Protein AF-A0A2V9UXN7-F1 (afdb_monomer)

Mean predicted aligned error: 12.18 Å

Sequence (61 aa):
MANEQRKNWRELCRAALEAKDPDELLQIVQELNIALKQEEQVRHDFRHAMEPVRPSAEMRG

pLDDT: mean 74.18, std 15.35, range [34.78, 93.19]

Secondary structure (DSSP, 8-state):
---S----HHHHHHHHHH--SHHHHHHHHHHHHHHHHHHHHHHHHHHHHTS-----S----

Foldseek 3Di:
DPDPDLPDLVVLVVQLVVDPDPVSNVVSVVVSVVSVVVVVVVVVVVVVVPPPPPPPPPDDD

Radius of gyration: 19.73 Å; Cα contacts (8 Å, |Δi|>4): 18; chains: 1; bounding box: 50×23×52 Å

Solvent-accessible surface area (backbone atoms only — not comparable to full-atom values): 3846 Å² total; per-residue (Å²): 140,90,86,85,77,75,79,49,58,72,55,39,55,50,49,46,73,67,47,85,46,72,68,59,31,49,52,36,52,52,54,38,51,52,48,49,50,51,53,51,51,52,54,49,52,54,52,61,72,63,51,75,79,72,76,73,92,77,86,83,133

Structure (mmCIF, N/CA/C/O backbone):
data_AF-A0A2V9UXN7-F1
#
_entry.id   AF-A0A2V9UXN7-F1
#
loop_
_atom_site.group_PDB
_atom_site.id
_atom_site.type_symbol
_atom_site.label_atom_id
_atom_site.label_alt_id
_atom_site.label_comp_id
_atom_site.label_asym_id
_atom_site.label_entity_id
_atom_site.label_seq_id
_atom_site.pdbx_PDB_ins_code
_atom_site.Cartn_x
_atom_site.Cartn_y
_atom_site.Cartn_z
_atom_site.occupancy
_atom_site.B_iso_or_equiv
_atom_site.auth_seq_id
_atom_site.auth_comp_id
_atom_site.auth_asym_id
_atom_site.auth_atom_id
_atom_site.pdbx_PDB_model_num
ATOM 1 N N . MET A 1 1 ? -5.101 -15.937 -22.094 1.00 34.78 1 MET A N 1
ATOM 2 C CA . MET A 1 1 ? -5.603 -15.145 -20.954 1.00 34.78 1 MET A CA 1
ATOM 3 C C . MET A 1 1 ? -4.407 -14.883 -20.060 1.00 34.78 1 MET A C 1
ATOM 5 O O . MET A 1 1 ? -3.825 -15.838 -19.582 1.00 34.78 1 MET A O 1
ATOM 9 N N . ALA A 1 2 ? -3.927 -13.642 -19.993 1.00 40.41 2 ALA A N 1
ATOM 10 C CA . ALA A 1 2 ? -2.688 -13.293 -19.290 1.00 40.41 2 ALA A CA 1
ATOM 11 C C . ALA A 1 2 ? -2.938 -12.068 -18.403 1.00 40.41 2 ALA A C 1
ATOM 13 O O . ALA A 1 2 ? -2.325 -11.022 -18.582 1.00 40.41 2 ALA A O 1
ATOM 14 N N . ASN A 1 3 ? -3.923 -12.179 -17.507 1.00 46.09 3 ASN A N 1
ATOM 15 C CA . ASN A 1 3 ? -4.338 -11.085 -16.626 1.00 46.09 3 ASN A CA 1
ATOM 16 C C . ASN A 1 3 ? -4.424 -11.524 -15.156 1.00 46.09 3 ASN A C 1
ATOM 18 O O . ASN A 1 3 ? -5.208 -10.971 -14.396 1.00 46.09 3 ASN A O 1
ATOM 22 N N . GLU A 1 4 ? -3.667 -12.554 -14.767 1.00 52.94 4 GLU A N 1
ATOM 23 C CA . GLU A 1 4 ? -3.906 -13.253 -13.498 1.00 52.94 4 GLU A CA 1
ATOM 24 C C . GLU A 1 4 ? -2.887 -12.997 -12.381 1.00 52.94 4 GLU A C 1
ATOM 26 O O . GLU A 1 4 ? -3.098 -13.514 -11.295 1.00 52.94 4 GLU A O 1
ATOM 31 N N . GLN A 1 5 ? -1.811 -12.211 -12.545 1.00 49.31 5 GLN A N 1
ATOM 32 C CA . GLN A 1 5 ? -0.799 -12.126 -11.463 1.00 49.31 5 GLN A CA 1
ATOM 33 C C . GLN A 1 5 ? -0.144 -10.765 -11.200 1.00 49.31 5 GLN A C 1
ATOM 35 O O . GLN A 1 5 ? 0.856 -10.692 -10.491 1.00 49.31 5 GLN A O 1
ATOM 40 N N . ARG A 1 6 ? -0.704 -9.651 -11.679 1.00 55.94 6 ARG A N 1
ATOM 41 C CA . ARG A 1 6 ? -0.303 -8.343 -11.136 1.00 55.94 6 ARG A CA 1
ATOM 42 C C . ARG A 1 6 ? -1.215 -8.036 -9.960 1.00 55.94 6 ARG A C 1
ATOM 44 O O . ARG A 1 6 ? -2.288 -7.486 -10.185 1.00 55.94 6 ARG A O 1
ATOM 51 N N . LYS A 1 7 ? -0.812 -8.415 -8.736 1.00 61.28 7 LYS A N 1
ATOM 52 C CA . LYS A 1 7 ? -1.425 -7.893 -7.500 1.00 61.28 7 LYS A CA 1
ATOM 53 C C . LYS A 1 7 ? -1.590 -6.388 -7.691 1.00 61.28 7 LYS A C 1
ATOM 55 O O . LYS A 1 7 ? -0.610 -5.662 -7.859 1.00 61.28 7 LYS A O 1
ATOM 60 N N . ASN A 1 8 ? -2.836 -5.957 -7.834 1.00 73.44 8 ASN A N 1
ATOM 61 C CA . ASN A 1 8 ? -3.141 -4.649 -8.374 1.00 73.44 8 ASN A CA 1
ATOM 62 C C . ASN A 1 8 ? -2.882 -3.669 -7.235 1.00 73.44 8 ASN A C 1
ATOM 64 O O . ASN A 1 8 ? -3.583 -3.696 -6.229 1.00 73.44 8 ASN A O 1
ATOM 68 N N . TRP A 1 9 ? -1.875 -2.807 -7.355 1.00 79.38 9 TRP A N 1
ATOM 69 C CA . TRP A 1 9 ? -1.578 -1.790 -6.338 1.00 79.38 9 TRP A CA 1
ATOM 70 C C . TRP A 1 9 ? -2.834 -0.982 -5.950 1.00 79.38 9 TRP A C 1
ATOM 72 O O . TRP A 1 9 ? -2.962 -0.550 -4.811 1.00 79.38 9 TRP A O 1
ATOM 82 N N . ARG A 1 10 ? -3.817 -0.862 -6.860 1.00 81.50 10 ARG A N 1
ATOM 83 C CA . ARG A 1 10 ? -5.143 -0.261 -6.612 1.00 81.50 10 ARG A CA 1
ATOM 84 C C . ARG A 1 10 ? -5.991 -1.009 -5.579 1.00 81.50 10 ARG A C 1
ATOM 86 O O . ARG A 1 10 ? -6.814 -0.380 -4.922 1.00 81.50 10 ARG A O 1
ATOM 93 N N . GLU A 1 11 ? -5.860 -2.325 -5.481 1.00 84.94 11 GLU A N 1
ATOM 94 C CA . GLU A 1 11 ? -6.540 -3.152 -4.478 1.00 84.94 11 GLU A CA 1
ATOM 95 C C . GLU A 1 11 ? -5.842 -3.024 -3.127 1.00 84.94 11 GLU A C 1
ATOM 97 O O . GLU A 1 11 ? -6.513 -2.808 -2.125 1.00 84.94 11 GLU A O 1
ATOM 102 N N . LEU A 1 12 ? -4.505 -3.013 -3.115 1.00 84.88 12 LEU A N 1
ATOM 103 C CA . LEU A 1 12 ? -3.726 -2.735 -1.905 1.00 84.88 12 LEU A CA 1
ATOM 104 C C . LEU A 1 12 ? -4.004 -1.317 -1.368 1.00 84.88 12 LEU A C 1
ATOM 106 O O . LEU A 1 12 ? -4.161 -1.141 -0.166 1.00 84.88 12 LEU A O 1
ATOM 110 N N . CYS A 1 13 ? -4.175 -0.309 -2.234 1.00 85.81 13 CYS A N 1
ATOM 111 C CA . CYS A 1 13 ? -4.613 1.026 -1.806 1.00 85.81 13 CYS A CA 1
ATOM 112 C C . CYS A 1 13 ? -6.006 1.014 -1.161 1.00 85.81 13 CYS A C 1
ATOM 114 O O . CYS A 1 13 ? -6.231 1.748 -0.205 1.00 85.81 13 CYS A O 1
ATOM 116 N N . ARG A 1 14 ? -6.951 0.217 -1.680 1.00 88.50 14 ARG A N 1
ATOM 117 C CA . ARG A 1 14 ? -8.292 0.104 -1.081 1.00 88.50 14 ARG A CA 1
ATOM 118 C C . ARG A 1 14 ? -8.238 -0.609 0.264 1.00 88.50 14 ARG A C 1
ATOM 120 O O . ARG A 1 14 ? -8.788 -0.090 1.225 1.00 88.50 14 ARG A O 1
ATOM 127 N N . ALA A 1 15 ? -7.503 -1.714 0.345 1.00 87.62 15 ALA A N 1
ATOM 128 C CA . ALA A 1 15 ? -7.279 -2.428 1.596 1.00 87.62 15 ALA A CA 1
ATOM 129 C C . ALA A 1 15 ? -6.634 -1.520 2.654 1.00 87.62 15 ALA A C 1
ATOM 131 O O . ALA A 1 15 ? -7.075 -1.511 3.794 1.00 87.62 15 ALA A O 1
ATOM 132 N N . ALA A 1 16 ? -5.658 -0.685 2.277 1.00 88.50 16 ALA A N 1
ATOM 133 C CA . ALA A 1 16 ? -5.024 0.258 3.201 1.00 88.50 16 ALA A CA 1
ATOM 134 C C . ALA A 1 16 ? -6.005 1.308 3.753 1.00 88.50 16 ALA A C 1
ATOM 136 O O . ALA A 1 16 ? -5.859 1.744 4.889 1.00 88.50 16 ALA A O 1
ATOM 137 N N . LEU A 1 17 ? -6.996 1.723 2.956 1.00 88.88 17 LEU A N 1
ATOM 138 C CA . LEU A 1 17 ? -8.037 2.662 3.389 1.00 88.88 17 LEU A CA 1
ATOM 139 C C . LEU A 1 17 ? -9.079 2.008 4.305 1.00 88.88 17 LEU A C 1
ATOM 141 O O . LEU A 1 17 ? -9.705 2.696 5.107 1.00 88.88 17 LEU A O 1
ATOM 145 N N . GLU A 1 18 ? -9.286 0.700 4.163 1.00 90.25 18 GLU A N 1
ATOM 146 C CA . GLU A 1 18 ? -10.245 -0.076 4.952 1.00 90.25 18 GLU A CA 1
ATOM 147 C C . GLU A 1 18 ? -9.619 -0.701 6.209 1.00 90.25 18 GLU A C 1
ATOM 149 O O . GLU A 1 18 ? -10.352 -1.059 7.135 1.00 90.25 18 GLU A O 1
ATOM 154 N N . ALA A 1 19 ? -8.285 -0.794 6.263 1.00 91.25 19 ALA A N 1
ATOM 155 C CA . ALA A 1 19 ? -7.532 -1.339 7.382 1.00 91.25 19 ALA A CA 1
ATOM 156 C C . ALA A 1 19 ? -7.796 -0.535 8.659 1.00 91.25 19 ALA A C 1
ATOM 158 O O . ALA A 1 19 ? -7.593 0.679 8.730 1.00 91.25 19 ALA A O 1
ATOM 159 N N . LYS A 1 20 ? -8.260 -1.242 9.688 1.00 88.69 20 LYS A N 1
ATOM 160 C CA . LYS A 1 20 ? -8.519 -0.673 11.020 1.00 88.69 20 LYS A CA 1
ATOM 161 C C . LYS A 1 20 ? -7.419 -1.018 12.008 1.00 88.69 20 LYS A C 1
ATOM 163 O O . LYS A 1 20 ? -7.301 -0.359 13.038 1.00 88.69 20 LYS A O 1
ATOM 168 N N . ASP A 1 21 ? -6.649 -2.050 11.688 1.00 93.19 21 ASP A N 1
ATOM 169 C CA . ASP A 1 21 ? -5.541 -2.518 12.487 1.00 93.19 21 ASP A CA 1
ATOM 170 C C . ASP A 1 21 ? -4.211 -1.954 11.942 1.00 93.19 21 ASP A C 1
ATOM 172 O O . ASP A 1 21 ? -3.973 -1.968 10.728 1.00 93.19 21 ASP A O 1
ATOM 176 N N . PRO A 1 22 ? -3.351 -1.399 12.810 1.00 89.62 22 PRO A N 1
ATOM 177 C CA . PRO A 1 22 ? -2.088 -0.806 12.388 1.00 89.62 22 PRO A CA 1
ATOM 178 C C . PRO A 1 22 ? -1.068 -1.836 11.875 1.00 89.62 22 PRO A C 1
ATOM 180 O O . PRO A 1 22 ? -0.270 -1.488 11.002 1.00 89.62 22 PRO A O 1
ATOM 183 N N . ASP A 1 23 ? -1.090 -3.082 12.357 1.00 91.69 23 ASP A N 1
ATOM 184 C CA . ASP A 1 23 ? -0.225 -4.151 11.849 1.00 91.69 23 ASP A CA 1
ATOM 185 C C . ASP A 1 23 ? -0.700 -4.627 10.468 1.00 91.69 23 ASP A C 1
ATOM 187 O O . ASP A 1 23 ? 0.112 -4.835 9.562 1.00 91.69 23 ASP A O 1
ATOM 191 N N . GLU A 1 24 ? -2.017 -4.709 10.263 1.00 88.62 24 GLU A N 1
ATOM 192 C CA . GLU A 1 24 ? -2.616 -4.982 8.950 1.00 88.62 24 GLU A CA 1
ATOM 193 C C . GLU A 1 24 ? -2.267 -3.881 7.934 1.00 88.62 24 GLU A C 1
ATOM 195 O O . GLU A 1 24 ? -1.816 -4.167 6.821 1.00 88.62 24 GLU A O 1
ATOM 200 N N . LEU A 1 25 ? -2.370 -2.607 8.330 1.00 91.81 25 LEU A N 1
ATOM 201 C CA . LEU A 1 25 ? -1.956 -1.481 7.492 1.00 91.81 25 LEU A CA 1
ATOM 202 C C . LEU A 1 25 ? -0.466 -1.562 7.131 1.00 91.81 25 LEU A C 1
ATOM 204 O O . LEU A 1 25 ? -0.092 -1.324 5.980 1.00 91.81 25 LEU A O 1
ATOM 208 N N . LEU A 1 26 ? 0.389 -1.922 8.091 1.00 91.56 26 LEU A N 1
ATOM 209 C CA . LEU A 1 26 ? 1.822 -2.077 7.859 1.00 91.56 26 LEU A CA 1
ATOM 210 C C . LEU A 1 26 ? 2.110 -3.184 6.834 1.00 91.56 26 LEU A C 1
ATOM 212 O O . LEU A 1 26 ? 2.925 -2.974 5.933 1.00 91.56 26 LEU A O 1
ATOM 216 N N . GLN A 1 27 ? 1.426 -4.329 6.924 1.00 90.75 27 GLN A N 1
ATOM 217 C CA . GLN A 1 27 ? 1.548 -5.408 5.938 1.00 90.75 27 GLN A CA 1
ATOM 218 C C . GLN A 1 27 ? 1.119 -4.950 4.540 1.00 90.75 27 GLN A C 1
ATOM 220 O O . GLN A 1 27 ? 1.845 -5.168 3.567 1.00 90.75 27 GLN A O 1
ATOM 225 N N . ILE A 1 28 ? -0.009 -4.242 4.434 1.00 89.44 28 ILE A N 1
ATOM 226 C CA . ILE A 1 28 ? -0.518 -3.745 3.151 1.00 89.44 28 ILE A CA 1
ATOM 227 C C . ILE A 1 28 ? 0.456 -2.739 2.526 1.00 89.44 28 ILE A C 1
ATOM 229 O O . ILE A 1 28 ? 0.743 -2.812 1.330 1.00 89.44 28 ILE A O 1
ATOM 233 N N . VAL A 1 29 ? 1.017 -1.825 3.321 1.00 88.50 29 VAL A N 1
ATOM 234 C CA . VAL A 1 29 ? 2.009 -0.847 2.847 1.00 88.50 29 VAL A CA 1
ATOM 235 C C . VAL A 1 29 ? 3.300 -1.534 2.389 1.00 88.50 29 VAL A C 1
ATOM 237 O O . VAL A 1 29 ? 3.886 -1.119 1.386 1.00 88.50 29 VAL A O 1
ATOM 240 N N . GLN A 1 30 ? 3.741 -2.598 3.065 1.00 90.50 30 GLN A N 1
ATOM 241 C CA . GLN A 1 30 ? 4.904 -3.380 2.633 1.00 90.50 30 GLN A CA 1
ATOM 242 C C . GLN A 1 30 ? 4.661 -4.065 1.284 1.00 90.50 30 GLN A C 1
ATOM 244 O O . GLN A 1 30 ? 5.496 -3.946 0.383 1.00 90.50 30 GLN A O 1
ATOM 249 N N . GLU A 1 31 ? 3.509 -4.716 1.109 1.00 88.62 31 GLU A N 1
ATOM 250 C CA . GLU A 1 3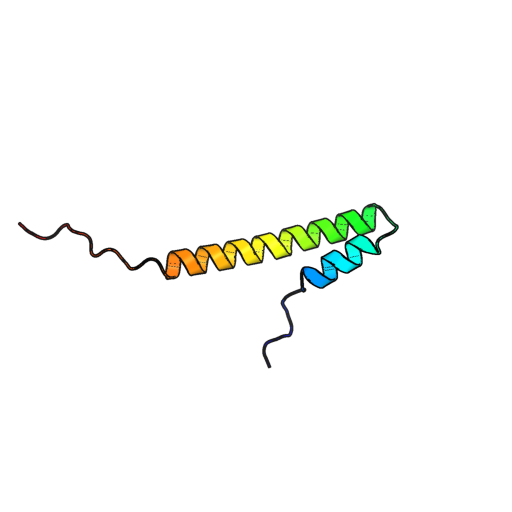1 ? 3.132 -5.319 -0.175 1.00 88.62 31 GLU A CA 1
ATOM 251 C C . GLU A 1 31 ? 3.035 -4.273 -1.292 1.00 88.62 31 GLU A C 1
ATOM 253 O O . GLU A 1 31 ? 3.487 -4.510 -2.415 1.00 88.62 31 GLU A O 1
ATOM 258 N N . LEU A 1 32 ? 2.514 -3.086 -0.978 1.00 87.50 32 LEU A N 1
ATOM 259 C CA . LEU A 1 32 ? 2.376 -1.990 -1.931 1.00 87.50 32 LEU A CA 1
ATOM 260 C C . LEU A 1 32 ? 3.742 -1.462 -2.388 1.00 87.50 32 LEU A C 1
ATOM 262 O O . LEU A 1 32 ? 3.950 -1.208 -3.573 1.00 87.50 32 LEU A O 1
ATOM 266 N N . ASN A 1 33 ? 4.705 -1.367 -1.473 1.00 86.38 33 ASN A N 1
ATOM 267 C CA . ASN A 1 33 ? 6.069 -0.943 -1.782 1.00 86.38 33 ASN A CA 1
ATOM 268 C C . ASN A 1 33 ? 6.794 -1.963 -2.680 1.00 86.38 33 ASN A C 1
ATOM 270 O O . ASN A 1 33 ? 7.483 -1.585 -3.627 1.00 86.38 33 ASN A O 1
ATOM 274 N N . ILE A 1 34 ? 6.590 -3.264 -2.441 1.00 86.50 34 ILE A N 1
ATOM 275 C CA . ILE A 1 34 ? 7.126 -4.330 -3.302 1.00 86.50 34 ILE A CA 1
ATOM 276 C C . ILE A 1 34 ? 6.521 -4.238 -4.708 1.00 86.50 34 ILE A C 1
ATOM 278 O O . ILE A 1 34 ? 7.261 -4.261 -5.693 1.00 86.50 34 ILE A O 1
ATOM 282 N N . ALA A 1 35 ? 5.198 -4.083 -4.805 1.00 84.06 35 ALA A N 1
ATOM 283 C CA . ALA A 1 35 ? 4.500 -3.971 -6.084 1.00 84.06 35 ALA A CA 1
ATOM 284 C C . ALA A 1 35 ? 4.970 -2.751 -6.896 1.00 84.06 35 ALA A C 1
ATOM 286 O O . ALA A 1 35 ? 5.214 -2.860 -8.099 1.00 84.06 35 ALA A O 1
ATOM 287 N N . LEU A 1 36 ? 5.161 -1.601 -6.241 1.00 82.38 36 LEU A N 1
ATOM 288 C CA . LEU A 1 36 ? 5.655 -0.388 -6.895 1.00 82.38 36 LEU A CA 1
ATOM 289 C C . LEU A 1 36 ? 7.116 -0.509 -7.336 1.00 82.38 36 LEU A C 1
ATOM 291 O O . LEU A 1 36 ? 7.436 -0.112 -8.454 1.00 82.38 36 LEU A O 1
ATOM 295 N N . LYS A 1 37 ? 7.994 -1.103 -6.517 1.00 82.12 37 LYS A N 1
ATOM 296 C CA . LYS A 1 37 ? 9.395 -1.347 -6.904 1.00 82.12 37 LYS A CA 1
ATOM 297 C C . LYS A 1 37 ? 9.505 -2.251 -8.126 1.00 82.12 37 LYS A C 1
ATOM 299 O O . LYS A 1 37 ? 10.307 -1.979 -9.012 1.00 82.12 37 LYS A O 1
ATOM 304 N N . GLN A 1 38 ? 8.683 -3.296 -8.200 1.00 79.88 38 GLN A N 1
ATOM 305 C CA . GLN A 1 38 ? 8.631 -4.164 -9.377 1.00 79.88 38 GLN A CA 1
ATOM 306 C C . GLN A 1 38 ? 8.160 -3.399 -10.621 1.00 79.88 38 GLN A C 1
ATOM 308 O O . GLN A 1 38 ? 8.739 -3.562 -11.692 1.00 79.88 38 GLN A O 1
ATOM 313 N N . GLU A 1 39 ? 7.149 -2.534 -10.498 1.00 75.75 39 GLU A N 1
ATOM 314 C CA . GLU A 1 39 ? 6.677 -1.714 -11.620 1.00 75.75 39 GLU A CA 1
ATOM 315 C C . GLU A 1 39 ? 7.728 -0.684 -12.072 1.00 75.75 39 GLU A C 1
ATOM 317 O O . GLU A 1 39 ? 7.920 -0.489 -13.275 1.00 75.75 39 GLU A O 1
ATOM 322 N N . GLU A 1 40 ? 8.439 -0.057 -11.133 1.00 77.44 40 GLU A N 1
ATOM 323 C CA . GLU A 1 40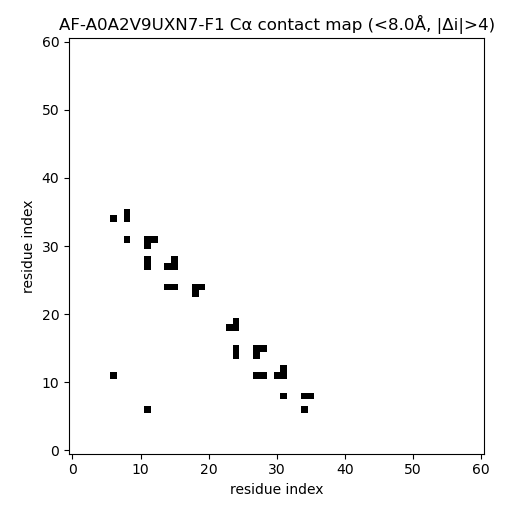 ? 9.526 0.880 -11.425 1.00 77.44 40 GLU A CA 1
ATOM 324 C C . GLU A 1 40 ? 10.701 0.188 -12.116 1.00 77.44 40 GLU A C 1
ATOM 326 O O . GLU A 1 40 ? 11.179 0.677 -13.138 1.00 77.44 40 GLU A O 1
ATOM 331 N N . GLN A 1 41 ? 11.115 -0.979 -11.622 1.00 75.50 41 GLN A N 1
ATOM 332 C CA . GLN A 1 41 ? 12.216 -1.738 -12.205 1.00 75.50 41 GLN A CA 1
ATOM 333 C C . GLN A 1 41 ? 11.881 -2.232 -13.613 1.00 75.50 41 GLN A C 1
ATOM 335 O O . GLN A 1 41 ? 12.673 -2.057 -14.533 1.00 75.50 41 GLN A O 1
ATOM 340 N N . VAL A 1 42 ? 10.659 -2.728 -13.823 1.00 73.06 42 VAL A N 1
ATOM 341 C CA . VAL A 1 42 ? 10.177 -3.073 -15.164 1.00 73.06 42 VAL A CA 1
ATOM 342 C C . VAL A 1 42 ? 10.202 -1.839 -16.073 1.00 73.06 42 VAL A C 1
ATOM 344 O O . VAL A 1 42 ? 10.735 -1.905 -17.176 1.00 73.06 42 VAL A O 1
ATOM 347 N N . ARG A 1 43 ? 9.690 -0.682 -15.631 1.00 74.62 43 ARG A N 1
ATOM 348 C CA . ARG A 1 43 ? 9.725 0.561 -16.431 1.00 74.62 43 ARG A CA 1
ATOM 349 C C . ARG A 1 43 ? 11.143 1.031 -16.750 1.00 74.62 43 ARG A C 1
ATOM 351 O O . ARG A 1 43 ? 11.366 1.561 -17.838 1.00 74.62 43 ARG A O 1
ATOM 358 N N . HIS A 1 44 ? 12.069 0.875 -15.813 1.00 73.12 44 HIS A N 1
ATOM 359 C CA . HIS A 1 44 ? 13.477 1.201 -15.992 1.00 73.12 44 HIS A CA 1
ATOM 360 C C . HIS A 1 44 ? 14.122 0.292 -17.044 1.00 73.12 44 HIS A C 1
ATOM 362 O O . HIS A 1 44 ? 14.709 0.791 -18.002 1.00 73.12 44 HIS A O 1
ATOM 368 N N . ASP A 1 45 ? 13.919 -1.020 -16.941 1.00 70.06 45 ASP A N 1
ATOM 369 C CA . ASP A 1 45 ? 14.444 -1.994 -17.901 1.00 70.06 45 ASP A CA 1
ATOM 370 C C . ASP A 1 45 ? 13.867 -1.777 -19.305 1.00 70.06 45 ASP A C 1
ATOM 372 O O . ASP A 1 45 ? 14.604 -1.799 -20.289 1.00 70.06 45 ASP A O 1
ATOM 376 N N . PHE A 1 46 ? 12.571 -1.462 -19.419 1.00 69.88 46 PHE A N 1
ATOM 377 C CA . PHE A 1 46 ? 11.965 -1.079 -20.699 1.00 69.88 46 PHE A CA 1
ATOM 378 C C . PHE A 1 46 ? 12.569 0.207 -21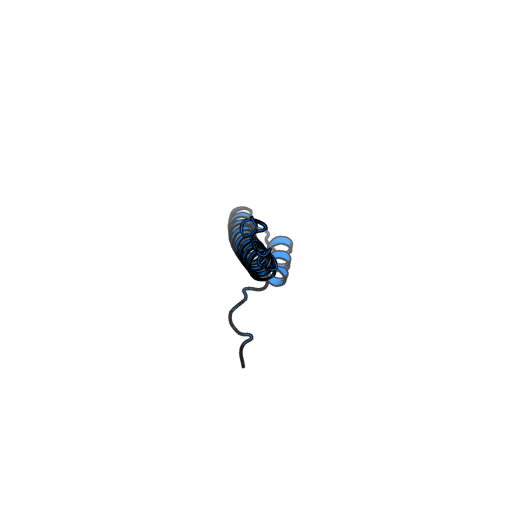.276 1.00 69.88 46 PHE A C 1
ATOM 380 O O . PHE A 1 46 ? 12.746 0.307 -22.489 1.00 69.88 46 PHE A O 1
ATOM 387 N N . ARG A 1 47 ? 12.899 1.193 -20.432 1.00 71.81 47 ARG A N 1
ATOM 388 C CA . ARG A 1 47 ? 13.511 2.454 -20.870 1.00 71.81 47 ARG A CA 1
ATOM 389 C C . ARG A 1 47 ? 14.932 2.244 -21.388 1.00 71.81 47 ARG A C 1
ATOM 391 O O . ARG A 1 47 ? 15.255 2.782 -22.440 1.00 71.81 47 ARG A O 1
ATOM 398 N N . HIS A 1 48 ? 15.740 1.442 -20.700 1.00 64.94 48 HIS A N 1
ATOM 399 C CA . HIS A 1 48 ? 17.094 1.114 -21.152 1.00 64.94 48 HIS A CA 1
ATOM 400 C C . HIS A 1 48 ? 17.108 0.180 -22.363 1.00 64.94 48 HIS A C 1
ATOM 402 O O . HIS A 1 48 ? 17.951 0.333 -23.239 1.00 64.94 48 HIS A O 1
ATOM 408 N N . ALA A 1 49 ? 16.147 -0.739 -22.477 1.00 64.94 49 ALA A N 1
ATOM 409 C CA . ALA A 1 49 ? 15.994 -1.565 -23.674 1.00 64.94 49 ALA A CA 1
ATOM 410 C C . ALA A 1 49 ? 15.557 -0.754 -24.911 1.00 64.94 49 ALA A C 1
ATOM 412 O O . ALA A 1 49 ? 15.791 -1.183 -26.039 1.00 64.94 49 ALA A O 1
ATOM 413 N N . MET A 1 50 ? 14.921 0.406 -24.708 1.00 62.97 50 MET A N 1
ATOM 414 C CA . MET A 1 50 ? 14.536 1.340 -25.770 1.00 62.97 50 MET A CA 1
ATOM 415 C C . MET A 1 50 ? 15.569 2.440 -26.036 1.00 62.97 50 MET A C 1
ATOM 417 O O . MET A 1 50 ? 15.350 3.235 -26.952 1.00 62.97 50 MET A O 1
ATOM 421 N N . GLU A 1 51 ? 16.682 2.509 -25.295 1.00 59.28 51 GLU A N 1
ATOM 422 C CA . GLU A 1 51 ? 17.785 3.380 -25.697 1.00 59.28 51 GLU A CA 1
ATOM 423 C C . GLU A 1 51 ? 18.326 2.871 -27.041 1.00 59.28 51 GLU A C 1
ATOM 425 O O . GLU A 1 51 ? 18.823 1.743 -27.118 1.00 59.28 51 GLU A O 1
ATOM 430 N N . PRO A 1 52 ? 18.223 3.657 -28.132 1.00 58.03 52 PRO A N 1
ATOM 431 C CA . PRO A 1 52 ? 18.856 3.271 -29.375 1.00 58.03 52 PRO A CA 1
ATOM 432 C C . PRO A 1 52 ? 20.350 3.192 -29.095 1.00 58.03 52 PRO A C 1
ATOM 434 O O . PRO A 1 52 ? 20.941 4.168 -28.626 1.00 58.03 52 PRO A O 1
ATOM 437 N N . VAL A 1 53 ? 20.947 2.031 -29.376 1.00 63.47 53 VAL A N 1
ATOM 438 C CA . VAL A 1 53 ? 22.399 1.849 -29.371 1.00 63.47 53 VAL A CA 1
ATOM 439 C C . VAL A 1 53 ? 22.970 2.991 -30.203 1.00 63.47 53 VAL A C 1
ATOM 441 O O . VAL A 1 53 ? 22.835 2.996 -31.427 1.00 63.47 53 VAL A O 1
ATOM 444 N N . ARG A 1 54 ? 23.538 4.010 -29.546 1.00 61.75 54 ARG A N 1
ATOM 445 C CA . ARG A 1 54 ? 24.297 5.042 -30.247 1.00 61.75 54 ARG A CA 1
ATOM 446 C C . ARG A 1 54 ? 25.385 4.274 -30.988 1.00 61.75 54 ARG A C 1
ATOM 448 O O . ARG A 1 54 ? 26.158 3.592 -30.316 1.00 61.75 54 ARG A O 1
ATOM 455 N N . PRO A 1 55 ? 25.446 4.316 -32.331 1.00 53.41 55 PRO A N 1
ATOM 456 C CA . PRO A 1 55 ? 26.581 3.732 -33.010 1.00 53.41 55 PRO A CA 1
ATOM 457 C C . PRO A 1 55 ? 27.790 4.505 -32.503 1.00 53.41 55 PRO A C 1
ATOM 459 O O . PRO A 1 55 ? 27.852 5.725 -32.673 1.00 53.41 55 PRO A O 1
ATOM 462 N N . SER A 1 56 ? 28.672 3.807 -31.782 1.00 53.00 56 SER A N 1
ATOM 463 C CA . SER A 1 56 ? 29.914 4.357 -31.263 1.00 53.00 56 SER A CA 1
ATOM 464 C C . SER A 1 56 ? 30.586 5.113 -32.396 1.00 53.00 56 SER A C 1
ATOM 466 O O . SER A 1 56 ? 30.998 4.522 -33.396 1.00 53.00 56 SER A O 1
ATOM 468 N N . ALA A 1 57 ? 30.631 6.436 -32.271 1.00 59.16 57 ALA A N 1
ATOM 469 C CA . ALA A 1 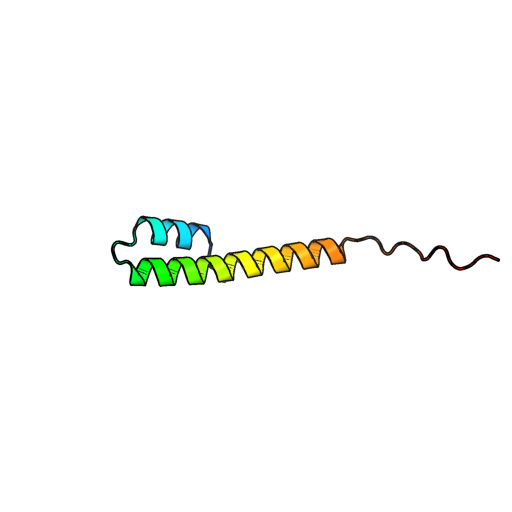57 ? 31.355 7.306 -33.179 1.00 59.16 57 ALA A CA 1
ATOM 470 C C . ALA A 1 57 ? 32.858 7.174 -32.886 1.00 59.16 57 ALA A C 1
ATOM 472 O O . ALA A 1 57 ? 33.516 8.129 -32.502 1.00 59.16 57 ALA A O 1
ATOM 473 N N . GLU A 1 58 ? 33.377 5.960 -33.039 1.00 61.31 58 GLU A N 1
ATOM 474 C CA . GLU A 1 58 ? 34.787 5.602 -32.960 1.00 61.31 58 GLU A CA 1
ATOM 475 C C . GLU A 1 58 ? 35.054 4.550 -34.035 1.00 61.31 58 GLU A C 1
ATOM 477 O O . GLU A 1 58 ? 35.274 3.388 -33.735 1.00 61.31 58 GLU A O 1
ATOM 482 N N . MET A 1 59 ? 34.957 4.939 -35.308 1.00 62.62 59 MET A N 1
ATOM 483 C CA . MET A 1 59 ? 35.676 4.292 -36.416 1.00 62.62 59 MET A CA 1
ATOM 484 C C . MET A 1 59 ? 35.652 5.201 -37.653 1.00 62.62 59 MET A C 1
ATOM 486 O O . MET A 1 59 ? 34.843 5.035 -38.567 1.00 62.62 59 MET A O 1
ATOM 490 N N . ARG A 1 60 ? 36.527 6.209 -37.638 1.00 55.19 60 ARG A N 1
ATOM 491 C CA . ARG A 1 60 ? 37.147 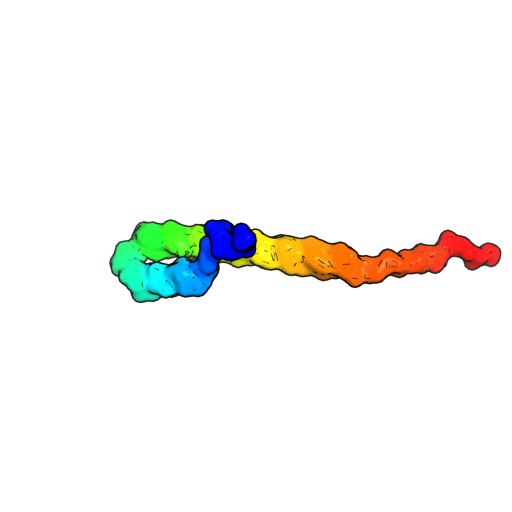6.904 -38.784 1.00 55.19 60 ARG A CA 1
ATOM 492 C C . ARG A 1 60 ? 37.930 8.071 -38.180 1.00 55.19 60 ARG A C 1
ATOM 494 O O . ARG A 1 60 ? 37.328 8.871 -37.481 1.00 55.19 60 ARG A O 1
ATOM 501 N N . GLY A 1 61 ? 39.227 8.236 -38.364 1.00 46.34 61 GLY A N 1
ATOM 502 C CA . GLY A 1 61 ? 40.225 7.627 -39.236 1.00 46.34 61 GLY A CA 1
ATOM 503 C C . GLY A 1 61 ? 41.411 8.584 -39.214 1.00 46.34 61 GLY A C 1
ATOM 504 O O . GLY A 1 61 ? 41.142 9.803 -39.116 1.00 46.34 61 GLY A O 1
#

Nearest PDB structures (foldseek):
  5jbr-assembly1_B  TM=9.256E-01  e=3.840E+00  Beutenbergia cavernae DSM 12333
  5n5f-assembly1_B  TM=9.048E-01  e=4.727E+00  Haliangium ochraceum
  2rd3-assembly1_A  TM=7.219E-01  e=5.819E+00  unclassified

=== Feature glossary ===
Reading guide. The protein is described through the following features:

Foldseek 3Di. A 3Di character summarizes, for each residue, the relative orientation of the Cα frame of its nearest spatial neighbor. Because it encode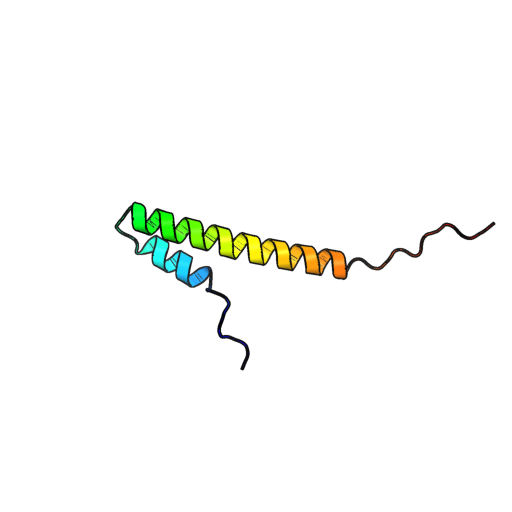s fold topology rather than chemistry, 3Di alignments detect remote structural similarity that sequence alignment misses.

Contact-map, Ramachandran, and PAE plots. Plot images: a contact map (which residues are close in 3D, as an N×N binary image), a Ramachandran scatter (backbone torsion angles, revealing secondary-structure composition at a glance), and — for AlphaFold structures — a PAE heatmap (pairwise predic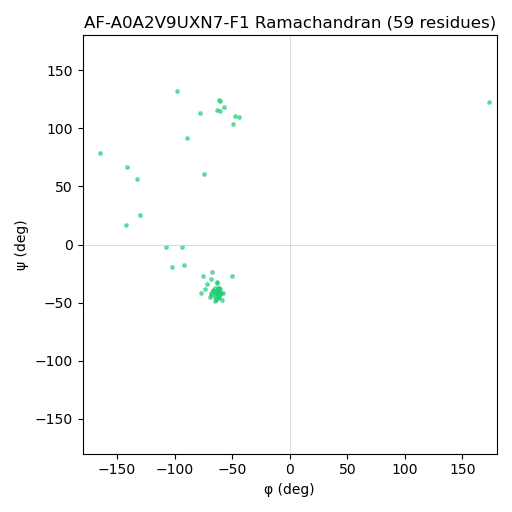tion confidence).

Radius of gyration, Cα contacts, bounding box. Radius of gyration (Rg) is the root-mean-square distance of Cα atoms from their centroid — a single number for overall size and compactness. A globular domain of N residues has Rg ≈ 2.2·N^0.38 Å; an extended or disordered chain has a much larger Rg. The Cα contact count is the number of residue pairs whose Cα atoms are within 8 Å and are more than four positions apart in sequence — a standard proxy for tertiary packing density. The bounding box is the smallest axis-aligned box enclosing all Cα atoms.

Secondary structure (8-state, DSSP). Eight-state secondary structure (DSSP): H is the canonical α-helix, G the tighter 3₁₀-helix, I the wider π-helix; E/B are β-structure, T and S are turns and bends, and '-' is everything else. DSSP derives these from the pattern of main-chain N–H···O=C hydrogen bonds, not from the sequence.

B-factor. B-factor (Debye–Waller factor) reflects atomic displacement in the crystal lattice. It is an experimental observable (units Å²), not a prediction; low values mean the atom is pinned down, high values mean it moves or is heterogeneous across the crystal.

pLDDT. pLDDT is the predicted lDDT-Cα score: AlphaFold's confidence that the local environment of each residue (all inter-atomic distances within 15 Å) is correctly placed. It is a per-residue number between 0 and 100, with higher meaning more reliable.

Nearest PDB structures. Nearest PDB neighbors are the top structural matches found by Foldseek when searching this structure against the entire Protein Data Bank. Each hit reports a TM-score (0 to 1; >0.5 almost always implies the same fold) and an E-value. These are *structural* homologs — they may share no detectable sequence similarity.

Solvent-accessible surface area. Accessible sur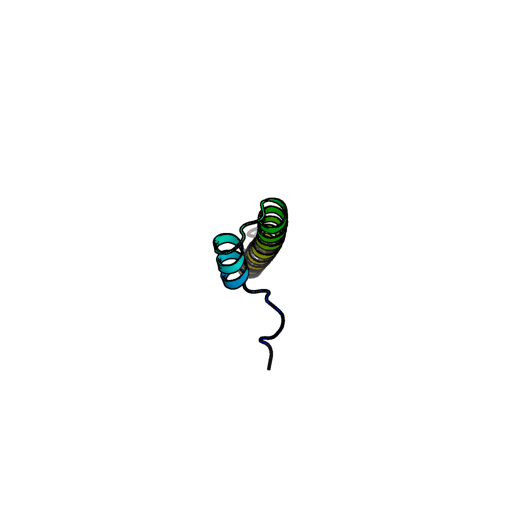face area quantifies burial. A residue with SASA near zero is packed into the hydrophobic core; one with SASA >100 Å² sits on the surface. Computed here via the Shrake–Rupley numerical algorithm with a 1.4 Å probe.

Rendered structure images. Structure im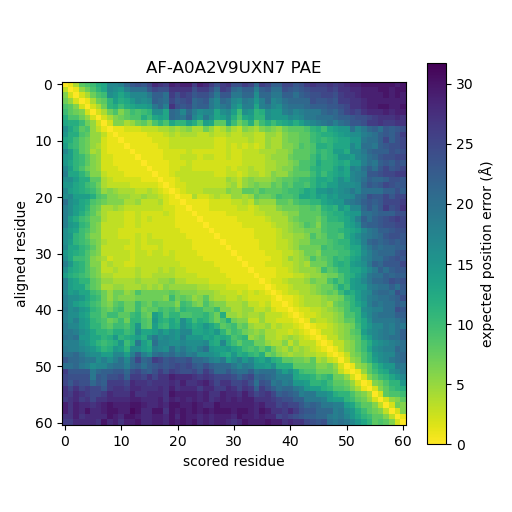ages are PyMOL renders from six orthogonal camera directions. Cartoon representation draws helices as coils and strands as arrows; sticks shows the backbone as bonds; surface shows the solvent-excluded envelope. Rainbow coloring maps sequence position to hue (blue→red, N→C); chain coloring assigns a distinct color per polypeptide.

Backbone torsions (φ/ψ). φ (phi) and ψ (psi) are the two rotatable backbone dihedrals per residue: φ is the C(i-1)–N–Cα–C torsion, ψ is the N–Cα–C–N(i+1) torsion, both in degrees on (−180°, 180°]. α-helical residues cluster near (−60°, −45°); β-strand residues near (−120°, +130°). A Ramachandran plot is simply a scatter of (φ, ψ) for every residue.

Predicted aligned error. Predicted Aligned Error (PAE) is an AlphaFold confidence matrix: entry (i, j) is the expected error in the position of residue j, in ångströms, when the prediction is superimposed on the true structure at residue i. Low PAE within a block of residues means that block is internally rigid and well-predicted; high PAE between two blocks means their relative placement is uncertain even if each block individually is confident.

mmCIF coordinates. Structure coordinates are given as an mmCIF _atom_site loop: one row per atom with element, residue name, chain id, sequence number, and x/y/z position in Å. Only the four main-chain atoms per residue are included here; side chains are omitted to keep the record compact.

InterPro / GO / CATH / organism. Database cross-references. InterPro integrates a dozen domain/family signature databases into unified entries with residue-range hits. GO terms attach function/process/location labels with evidence codes. CATH codes position the fold in a four-level structural taxonomy. Organism is the NCBI-taxonomy species name.

Secondary structure (3-state, P-SEA). SS3 is a coarse helix/strand/coil call (letters a/b/c) made by the P-SEA algorithm from inter-Cα distances and dihedrals. It is less detailed than DSSP but needs only Cα positions.

Sequence. Sequence gives the chain of amino acids in standard one-letter code (A=alanine, C=cysteine, …, Y=tyrosine), read N→C. It is the only feature that is directly encoded by the gene; all structural features are derived from the folded form of this sequence.